Protein AF-A0A496RGF6-F1 (afdb_monomer_lite)

pLDDT: mean 80.57, std 15.03, range [45.94, 96.25]

Sequence (181 aa):
MTDIERIRLKINDHLKPEIDKDEGDGETRIFKLTHHHIQDYTVKVNNVEQIENTDYVIDTTNGVITFTTAPADGYSVITQYKYAGFTDTEIQNILDEQGSITNAVIECIKILMFDASRQFDYRIADEEVTPSQIFKNLKEMLELYKSSQTPTIINRINEHYKPTEDLDDDDLTRIDTGLED

Secondary structure (DSSP, 8-state):
--HHHHHHHHHT---EEEEEEEE--SS--EEE-S-SSEEEEEEEETTEEPPBTTTEEEETTTTEEEESSPPPTT-EEEEEEEE-SS-HHHHHHHHHHHSSHHHHHHHHHHHHHHHHHHTTTT--SSS--PPPHHHHHHHHHHHHHHHTPPP-------TT-PPPP--TT------------

Structure (mmCIF, N/CA/C/O backbone):
data_AF-A0A496RGF6-F1
#
_entry.id   AF-A0A496RGF6-F1
#
loop_
_atom_site.group_PDB
_atom_site.id
_atom_site.type_symbol
_atom_site.label_atom_id
_atom_site.label_alt_id
_atom_site.label_comp_id
_atom_site.label_asym_id
_atom_site.label_entity_id
_atom_site.label_seq_id
_atom_site.pdbx_PDB_ins_code
_atom_site.Cartn_x
_atom_site.Cartn_y
_atom_site.Cartn_z
_atom_site.occupancy
_atom_site.B_iso_or_equiv
_atom_site.auth_seq_id
_atom_site.auth_comp_id
_atom_site.auth_asym_id
_atom_site.auth_atom_id
_atom_site.pdbx_PDB_model_num
ATOM 1 N N . MET A 1 1 ? -21.838 7.371 -1.306 1.00 69.31 1 MET A N 1
ATOM 2 C CA . MET A 1 1 ? -20.730 7.157 -0.366 1.00 69.31 1 MET A CA 1
ATOM 3 C C . MET A 1 1 ? -20.786 5.715 0.095 1.00 69.31 1 MET A C 1
ATOM 5 O O . MET A 1 1 ? -21.789 5.345 0.704 1.00 69.31 1 MET A O 1
ATOM 9 N N . THR A 1 2 ? -19.799 4.911 -0.279 1.00 88.44 2 THR A N 1
ATOM 10 C CA . THR A 1 2 ? -19.697 3.491 0.088 1.00 88.44 2 THR A CA 1
ATOM 11 C C . THR A 1 2 ? -19.192 3.336 1.524 1.00 88.44 2 THR A C 1
ATOM 13 O O . THR A 1 2 ? -18.695 4.291 2.128 1.00 88.44 2 THR A O 1
ATOM 16 N N . ASP A 1 3 ? -19.317 2.140 2.098 1.00 88.19 3 ASP A N 1
ATOM 17 C CA . ASP A 1 3 ? -18.807 1.885 3.448 1.00 88.19 3 ASP A CA 1
ATOM 18 C C . ASP A 1 3 ? -17.270 1.927 3.501 1.00 88.19 3 ASP A C 1
ATOM 20 O O . ASP A 1 3 ? -16.718 2.466 4.460 1.00 88.19 3 ASP A O 1
ATOM 24 N N . ILE A 1 4 ? -16.583 1.516 2.427 1.00 87.00 4 ILE A N 1
ATOM 25 C CA . ILE A 1 4 ? -15.127 1.681 2.262 1.00 87.00 4 ILE A CA 1
ATOM 26 C C . ILE A 1 4 ? -14.739 3.167 2.309 1.00 87.00 4 ILE A C 1
ATOM 28 O O . ILE A 1 4 ? -13.851 3.555 3.069 1.00 87.00 4 ILE A O 1
ATOM 32 N N . GLU A 1 5 ? -15.439 4.031 1.564 1.00 86.25 5 GLU A N 1
ATOM 33 C CA . GLU A 1 5 ? -15.187 5.481 1.573 1.00 86.25 5 GLU A CA 1
ATOM 34 C C . GLU A 1 5 ? -15.414 6.094 2.964 1.00 86.25 5 GLU A C 1
ATOM 36 O O . GLU A 1 5 ? -14.683 6.998 3.379 1.00 86.25 5 GLU A O 1
ATOM 41 N N . ARG A 1 6 ? -16.408 5.600 3.716 1.00 86.69 6 ARG A N 1
ATOM 42 C CA . ARG A 1 6 ? -16.659 6.035 5.102 1.00 86.69 6 ARG A CA 1
ATOM 43 C C . ARG A 1 6 ? -15.528 5.629 6.038 1.00 86.69 6 ARG A C 1
ATOM 45 O O . ARG A 1 6 ? -15.153 6.436 6.888 1.00 86.69 6 ARG A O 1
ATOM 52 N N . ILE A 1 7 ? -15.001 4.412 5.896 1.00 86.81 7 ILE A N 1
ATOM 53 C CA . ILE A 1 7 ? -13.865 3.932 6.692 1.00 86.81 7 ILE A CA 1
ATOM 54 C C . ILE A 1 7 ? -12.635 4.783 6.381 1.00 86.81 7 ILE A C 1
ATOM 56 O O . ILE A 1 7 ? -12.091 5.381 7.309 1.00 86.81 7 ILE A O 1
ATOM 60 N N . ARG A 1 8 ? -12.275 4.942 5.097 1.00 88.56 8 ARG A N 1
ATOM 61 C CA . ARG A 1 8 ? -11.143 5.780 4.653 1.00 88.56 8 ARG A CA 1
ATOM 62 C C . ARG A 1 8 ? -11.221 7.198 5.212 1.00 88.56 8 ARG A C 1
ATOM 64 O O . ARG A 1 8 ? -10.237 7.693 5.756 1.00 88.56 8 ARG A O 1
ATOM 71 N N . LEU A 1 9 ? -12.399 7.827 5.156 1.00 87.25 9 LEU A N 1
ATOM 72 C CA . LEU A 1 9 ? -12.603 9.168 5.711 1.00 87.25 9 LEU A CA 1
ATOM 73 C C . LEU A 1 9 ? -12.389 9.207 7.233 1.00 87.25 9 LEU A C 1
ATOM 75 O O . LEU A 1 9 ? -11.809 10.155 7.753 1.00 87.25 9 LEU A O 1
ATOM 79 N N . LYS A 1 10 ? -12.843 8.179 7.958 1.00 86.19 10 LYS A N 1
ATOM 80 C CA . LYS A 1 10 ? -12.723 8.097 9.422 1.00 86.19 10 LYS A CA 1
ATOM 81 C C . LYS A 1 10 ? -11.294 7.877 9.907 1.00 86.19 10 LYS A C 1
ATOM 83 O O . LYS A 1 10 ? -10.964 8.369 10.985 1.00 86.19 10 LYS A O 1
ATOM 88 N N . ILE A 1 11 ? -10.481 7.152 9.141 1.00 86.81 11 ILE A N 1
ATOM 89 C CA . ILE A 1 11 ? -9.057 6.923 9.437 1.00 86.81 11 ILE A CA 1
ATOM 90 C C . ILE A 1 11 ? -8.132 7.933 8.740 1.00 86.81 11 ILE A C 1
ATOM 92 O O . ILE A 1 11 ? -6.925 7.895 8.957 1.00 86.81 11 ILE A O 1
ATOM 96 N N . ASN A 1 12 ? -8.692 8.853 7.943 1.00 84.25 12 ASN A N 1
ATOM 97 C CA . ASN A 1 12 ? -7.966 9.841 7.138 1.00 84.25 12 ASN A CA 1
ATOM 98 C C . ASN A 1 12 ? -6.946 9.205 6.164 1.00 84.25 12 ASN A C 1
ATOM 100 O O . ASN A 1 12 ? -5.863 9.750 5.932 1.00 84.25 12 ASN A O 1
ATOM 104 N N . ASP A 1 13 ? -7.289 8.041 5.600 1.00 85.31 13 ASP A N 1
ATOM 105 C CA . ASP A 1 13 ? -6.443 7.288 4.665 1.00 85.31 13 ASP A CA 1
ATOM 106 C C . ASP A 1 13 ? -6.754 7.662 3.210 1.00 85.31 13 ASP A C 1
ATOM 108 O O . ASP A 1 13 ? -7.501 6.985 2.493 1.00 85.31 13 ASP A O 1
ATOM 112 N N . HIS A 1 14 ? -6.211 8.806 2.801 1.00 83.50 14 HIS A N 1
ATOM 113 C CA . HIS A 1 14 ? -6.319 9.320 1.442 1.00 83.50 14 HIS A CA 1
ATOM 114 C C . HIS A 1 14 ? -5.137 8.884 0.579 1.00 83.50 14 HIS A C 1
ATOM 116 O O . HIS A 1 14 ? -4.002 8.850 1.050 1.00 83.50 14 HIS A O 1
ATOM 122 N N . LEU A 1 15 ? -5.408 8.654 -0.709 1.00 86.44 15 LEU A N 1
ATOM 123 C CA . LEU A 1 15 ? -4.379 8.421 -1.717 1.00 86.44 15 LEU A CA 1
ATOM 124 C C . LEU A 1 15 ? -3.451 9.635 -1.820 1.00 86.44 15 LEU A C 1
ATOM 126 O O . LEU A 1 15 ? -3.890 10.740 -2.155 1.00 86.44 15 LEU A O 1
ATOM 130 N N . LYS A 1 16 ? -2.165 9.420 -1.551 1.00 88.94 16 LYS A N 1
ATOM 131 C CA . LYS A 1 16 ? -1.121 10.444 -1.634 1.00 88.94 16 LYS A CA 1
ATOM 132 C C . LYS A 1 16 ? -0.267 10.203 -2.872 1.00 88.94 16 LYS A C 1
ATOM 134 O O . LYS A 1 16 ? 0.168 9.070 -3.062 1.00 88.94 16 LYS A O 1
ATOM 139 N N . PRO A 1 17 ? -0.040 11.220 -3.718 1.00 92.38 17 PRO A N 1
ATOM 140 C CA . PRO A 1 17 ? 0.866 11.091 -4.848 1.00 92.38 17 PRO A CA 1
ATOM 141 C C . PRO A 1 17 ? 2.324 11.085 -4.370 1.00 92.38 17 PRO A C 1
ATOM 143 O O . PRO A 1 17 ? 2.688 11.895 -3.521 1.00 92.38 17 PRO A O 1
ATOM 146 N N . GLU A 1 18 ? 3.143 10.224 -4.964 1.00 93.38 18 GLU A N 1
ATOM 147 C CA . GLU A 1 18 ? 4.579 10.098 -4.716 1.00 93.38 18 GLU A CA 1
ATOM 148 C C . GLU A 1 18 ? 5.339 9.899 -6.032 1.00 93.38 18 GLU A C 1
ATOM 150 O O . GLU A 1 18 ? 4.772 9.476 -7.049 1.00 93.38 18 GLU A O 1
ATOM 155 N N . ILE A 1 19 ? 6.630 10.238 -6.019 1.00 94.44 19 ILE A N 1
ATOM 156 C CA . ILE A 1 19 ? 7.527 10.021 -7.154 1.00 94.44 19 ILE A CA 1
ATOM 157 C C . ILE A 1 19 ? 8.828 9.404 -6.653 1.00 94.44 19 ILE A C 1
ATOM 159 O O . ILE A 1 19 ? 9.624 10.086 -6.011 1.00 94.44 19 ILE A O 1
ATOM 163 N N . ASP A 1 20 ? 9.086 8.165 -7.060 1.00 93.88 20 ASP A N 1
ATOM 164 C CA . ASP A 1 20 ? 10.377 7.516 -6.857 1.00 93.88 20 ASP A CA 1
ATOM 165 C C . ASP A 1 20 ? 11.259 7.681 -8.096 1.00 93.88 20 ASP A C 1
ATOM 167 O O . ASP A 1 20 ? 10.791 7.655 -9.244 1.00 93.88 20 ASP A O 1
ATOM 171 N N . LYS A 1 21 ? 12.552 7.893 -7.849 1.00 94.38 21 LYS A N 1
ATOM 172 C CA . LYS A 1 21 ? 13.573 8.051 -8.882 1.00 94.38 21 LYS A CA 1
ATOM 173 C C . LYS A 1 21 ? 14.739 7.132 -8.568 1.00 94.38 21 LYS A C 1
ATOM 175 O O . LYS A 1 21 ? 15.393 7.317 -7.547 1.00 94.38 21 LYS A O 1
ATOM 180 N N . ASP A 1 22 ? 15.013 6.238 -9.499 1.00 93.88 22 ASP A N 1
ATOM 181 C CA . ASP A 1 22 ? 16.157 5.340 -9.492 1.00 93.88 22 ASP A CA 1
ATOM 182 C C . ASP A 1 22 ? 16.962 5.498 -10.786 1.00 93.88 22 ASP A C 1
ATOM 184 O O . ASP A 1 22 ? 16.566 6.199 -11.724 1.00 93.88 22 ASP A O 1
ATOM 188 N N . GLU A 1 23 ? 18.116 4.845 -10.838 1.00 94.25 23 GLU A N 1
ATOM 189 C CA . GLU A 1 23 ? 19.005 4.822 -11.995 1.00 94.25 23 GLU A CA 1
ATOM 190 C C . GLU A 1 23 ? 19.294 3.371 -12.386 1.00 94.25 23 GLU A C 1
ATOM 192 O O . GLU A 1 23 ? 19.507 2.513 -11.529 1.00 94.25 23 GLU A O 1
ATOM 197 N N . GLY A 1 24 ? 19.241 3.091 -13.687 1.00 92.38 24 GLY A N 1
ATOM 198 C CA . GLY A 1 24 ? 19.632 1.808 -14.252 1.00 92.38 24 GLY A CA 1
ATOM 199 C C . GLY A 1 24 ? 21.146 1.641 -14.275 1.00 92.38 24 GLY A C 1
ATOM 200 O O . GLY A 1 24 ? 21.870 2.598 -14.528 1.00 92.38 24 GLY A O 1
ATOM 201 N N . ASP A 1 25 ? 21.601 0.410 -14.067 1.00 91.69 25 ASP A N 1
ATOM 202 C CA . ASP A 1 25 ? 23.008 -0.014 -14.107 1.00 91.69 25 ASP A CA 1
ATOM 203 C C . ASP A 1 25 ? 23.290 -1.009 -15.257 1.00 91.69 25 ASP A C 1
ATOM 205 O O . ASP A 1 25 ? 24.399 -1.518 -15.400 1.00 91.69 25 ASP A O 1
ATOM 209 N N . GLY A 1 26 ? 22.285 -1.316 -16.087 1.00 91.81 26 GLY A N 1
ATOM 210 C CA . GLY A 1 26 ? 22.376 -2.300 -17.169 1.00 91.81 26 GLY A CA 1
ATOM 211 C C . GLY A 1 26 ? 22.203 -3.764 -16.748 1.00 91.81 26 GLY A C 1
ATOM 212 O O . GLY A 1 26 ? 22.125 -4.623 -17.630 1.00 91.81 26 GLY A O 1
ATOM 213 N N . GLU A 1 27 ? 22.093 -4.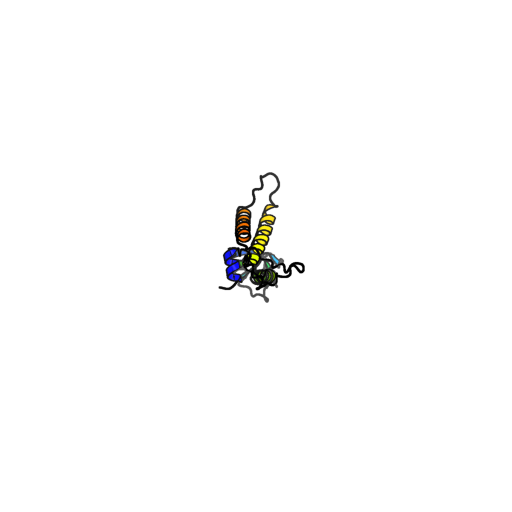070 -15.450 1.00 92.88 27 GLU A N 1
ATOM 214 C CA . GLU A 1 27 ? 22.016 -5.449 -14.932 1.00 92.88 27 GLU A CA 1
ATOM 215 C C . GLU A 1 27 ? 20.822 -5.672 -13.988 1.00 92.88 27 GLU A C 1
ATOM 217 O O . GLU A 1 27 ? 20.138 -6.701 -14.061 1.00 92.88 27 GLU A O 1
ATOM 222 N N . THR A 1 28 ? 20.532 -4.702 -13.126 1.00 92.81 28 THR A N 1
ATOM 223 C CA . THR A 1 28 ? 19.461 -4.734 -12.137 1.00 92.81 28 THR A CA 1
ATOM 224 C C . THR A 1 28 ? 18.102 -4.587 -12.804 1.00 92.81 28 THR A C 1
ATOM 226 O O . THR A 1 28 ? 17.815 -3.662 -13.562 1.00 92.81 28 THR A O 1
ATOM 229 N N . ARG A 1 29 ? 17.223 -5.541 -12.499 1.00 94.12 29 ARG A N 1
ATOM 230 C CA . ARG A 1 29 ? 15.858 -5.600 -13.041 1.00 94.12 29 ARG A CA 1
ATOM 231 C C . ARG A 1 29 ? 14.788 -5.324 -12.000 1.00 94.12 29 ARG A C 1
ATOM 233 O O . ARG A 1 29 ? 13.638 -5.125 -12.373 1.00 94.12 29 ARG A O 1
ATOM 240 N N . ILE A 1 30 ? 15.148 -5.364 -10.722 1.00 94.75 30 ILE A N 1
ATOM 241 C CA . ILE A 1 30 ? 14.213 -5.273 -9.606 1.00 94.75 30 ILE A CA 1
ATOM 242 C C . ILE A 1 30 ? 14.437 -3.936 -8.918 1.00 94.75 30 ILE A C 1
ATOM 244 O O . ILE A 1 30 ? 15.516 -3.690 -8.387 1.00 94.75 30 ILE A O 1
ATOM 248 N N . PHE A 1 31 ? 13.401 -3.108 -8.907 1.00 93.31 31 PHE A N 1
ATOM 249 C CA . PHE A 1 31 ? 13.399 -1.801 -8.266 1.00 93.31 31 PHE A CA 1
ATOM 250 C C . PHE A 1 31 ? 12.322 -1.795 -7.190 1.00 93.31 31 PHE A C 1
ATOM 252 O O . PHE A 1 31 ? 11.180 -2.197 -7.434 1.00 93.31 31 PHE A O 1
ATOM 259 N N . LYS A 1 32 ? 12.698 -1.387 -5.978 1.00 94.25 32 LYS A N 1
ATOM 260 C CA . LYS A 1 32 ? 11.789 -1.332 -4.836 1.00 94.25 32 LYS A CA 1
ATOM 261 C C . LYS A 1 32 ? 11.360 0.110 -4.610 1.00 94.25 32 LYS A C 1
ATOM 263 O O . LYS A 1 32 ? 12.202 0.976 -4.414 1.00 94.25 32 LYS A O 1
ATOM 268 N N . LEU A 1 33 ? 10.055 0.321 -4.581 1.00 92.69 33 LEU A N 1
ATOM 269 C CA . LEU A 1 33 ? 9.440 1.609 -4.309 1.00 92.69 33 LEU A CA 1
ATOM 270 C C . LEU A 1 33 ? 9.435 1.898 -2.806 1.00 92.69 33 LEU A C 1
ATOM 272 O O . LEU A 1 33 ? 9.490 0.992 -1.964 1.00 92.69 33 LEU A O 1
ATOM 276 N N . THR A 1 34 ? 9.373 3.182 -2.475 1.00 90.12 34 THR A N 1
ATOM 277 C CA . THR A 1 34 ? 9.389 3.673 -1.094 1.00 90.12 34 THR A CA 1
ATOM 278 C C . THR A 1 34 ? 8.155 3.212 -0.317 1.00 90.12 34 THR A C 1
ATOM 280 O O . THR A 1 34 ? 8.244 2.926 0.881 1.00 90.12 34 THR A O 1
ATOM 283 N N . HIS A 1 35 ? 7.005 3.111 -0.989 1.00 88.31 35 HIS A N 1
ATOM 284 C CA . HIS A 1 35 ? 5.736 2.749 -0.369 1.00 88.31 35 HIS A CA 1
ATOM 285 C C . HIS A 1 35 ? 5.116 1.475 -0.945 1.00 88.31 35 HIS A C 1
ATOM 287 O O . HIS A 1 35 ? 5.434 1.010 -2.036 1.00 88.31 35 HIS A O 1
ATOM 293 N N . HIS A 1 36 ? 4.203 0.925 -0.153 1.00 87.69 36 HIS A N 1
ATOM 294 C CA . HIS A 1 36 ? 3.392 -0.248 -0.450 1.00 87.69 36 HIS A CA 1
ATOM 295 C C . HIS A 1 36 ? 1.962 0.194 -0.812 1.00 87.69 36 HIS A C 1
ATOM 297 O O . HIS A 1 36 ? 1.627 1.369 -0.654 1.00 87.69 36 HIS A O 1
ATOM 303 N N . HIS A 1 37 ? 1.124 -0.732 -1.285 1.00 87.81 37 HIS A N 1
ATOM 304 C CA . HIS A 1 37 ? -0.291 -0.474 -1.621 1.00 87.81 37 HIS A CA 1
ATOM 305 C C . HIS A 1 37 ? -0.486 0.656 -2.642 1.00 87.81 37 HIS A C 1
ATOM 307 O O . HIS A 1 37 ? -1.111 1.691 -2.391 1.00 87.81 37 HIS A O 1
ATOM 313 N N . ILE A 1 38 ? 0.078 0.428 -3.821 1.00 90.69 38 ILE A N 1
ATOM 314 C CA . ILE A 1 38 ? 0.184 1.409 -4.891 1.00 90.69 38 ILE A CA 1
ATOM 315 C C . ILE A 1 38 ? -1.031 1.364 -5.825 1.00 90.69 38 ILE A C 1
ATOM 317 O O . ILE A 1 38 ? -1.538 0.296 -6.161 1.00 90.69 38 ILE A O 1
ATOM 321 N N . GLN A 1 39 ? -1.473 2.538 -6.275 1.00 88.38 39 GLN A N 1
ATOM 322 C CA . GLN A 1 39 ? -2.546 2.757 -7.245 1.00 88.38 39 GLN A CA 1
ATOM 323 C C . GLN A 1 39 ? -2.167 3.890 -8.215 1.00 88.38 39 GLN A C 1
ATOM 325 O O . GLN A 1 39 ? -1.275 4.685 -7.921 1.00 88.38 39 GLN A O 1
ATOM 330 N N . ASP A 1 40 ? -2.853 3.985 -9.359 1.00 89.69 40 ASP A N 1
ATOM 331 C CA . ASP A 1 40 ? -2.659 5.040 -10.371 1.00 89.69 40 ASP A CA 1
ATOM 332 C C . ASP A 1 40 ? -1.175 5.304 -10.714 1.00 89.69 40 ASP A C 1
ATOM 334 O O . ASP A 1 40 ? -0.691 6.432 -10.583 1.00 89.69 40 ASP A O 1
ATOM 338 N N . TYR A 1 41 ? -0.430 4.263 -11.098 1.00 93.19 41 TYR A N 1
ATOM 339 C CA . TYR A 1 41 ? 1.007 4.373 -11.360 1.00 93.19 41 TYR A CA 1
ATOM 340 C C . TYR A 1 41 ? 1.356 4.598 -12.835 1.00 93.19 41 TYR A C 1
ATOM 342 O O . TYR A 1 41 ? 0.607 4.282 -13.758 1.00 93.19 41 TYR A O 1
ATOM 350 N N . THR A 1 42 ? 2.547 5.141 -13.059 1.00 94.69 42 THR A N 1
ATOM 351 C CA . THR A 1 42 ? 3.179 5.292 -14.370 1.00 94.69 42 THR A CA 1
ATOM 352 C C . THR A 1 42 ? 4.685 5.117 -14.212 1.00 94.69 42 THR A C 1
ATOM 354 O O . THR A 1 42 ? 5.309 5.797 -13.395 1.00 94.69 42 THR A O 1
ATOM 357 N N . VAL A 1 43 ? 5.275 4.229 -15.015 1.00 94.56 43 VAL A N 1
ATOM 358 C CA . VAL A 1 43 ? 6.717 3.945 -15.021 1.00 94.56 43 VAL A CA 1
ATOM 359 C C . VAL A 1 43 ? 7.338 4.508 -16.294 1.00 94.56 43 VAL A C 1
ATOM 361 O O . VAL A 1 43 ? 6.861 4.249 -17.401 1.00 94.56 43 VAL A O 1
ATOM 364 N N . LYS A 1 44 ? 8.419 5.276 -16.150 1.00 95.38 44 LYS A N 1
ATOM 365 C CA . LYS A 1 44 ? 9.188 5.840 -17.264 1.00 95.38 44 LYS A CA 1
ATOM 366 C C . LYS A 1 44 ? 10.656 5.473 -17.124 1.00 95.38 44 LYS A C 1
ATOM 368 O O . LYS A 1 44 ? 11.228 5.640 -16.054 1.00 95.38 44 LYS A O 1
ATOM 373 N N . VAL A 1 45 ? 11.274 5.046 -18.218 1.00 94.56 45 VAL A N 1
ATOM 374 C CA . VAL A 1 45 ? 12.719 4.803 -18.305 1.00 94.56 45 VAL A CA 1
ATOM 375 C C . VAL A 1 45 ? 13.300 5.776 -19.321 1.00 94.56 45 VAL A C 1
ATOM 377 O O . VAL A 1 45 ? 12.849 5.830 -20.462 1.00 94.56 45 VAL A O 1
ATOM 380 N N . ASN A 1 46 ? 14.260 6.596 -18.895 1.00 93.56 46 ASN A N 1
ATOM 381 C CA . ASN A 1 46 ? 14.850 7.681 -19.679 1.00 93.56 46 ASN A CA 1
ATOM 382 C C . ASN A 1 46 ? 13.788 8.573 -20.358 1.00 93.56 46 ASN A C 1
ATOM 384 O O . ASN A 1 46 ? 13.857 8.879 -21.547 1.00 93.56 46 ASN A O 1
ATOM 388 N N . ASN A 1 47 ? 12.764 8.952 -19.584 1.00 92.12 47 ASN A N 1
ATOM 389 C CA . ASN A 1 47 ? 11.614 9.753 -20.020 1.00 92.12 47 ASN A CA 1
ATOM 390 C C . ASN A 1 47 ? 10.686 9.083 -21.063 1.00 92.12 47 ASN A C 1
ATOM 392 O O . ASN A 1 47 ? 9.788 9.742 -21.590 1.00 92.12 47 ASN A O 1
ATOM 396 N N . VAL A 1 48 ? 10.856 7.784 -21.328 1.00 94.12 48 VAL A N 1
ATOM 397 C CA . VAL A 1 48 ? 9.968 6.977 -22.178 1.00 94.12 48 VAL A CA 1
ATOM 398 C C . VAL A 1 48 ? 9.057 6.127 -21.300 1.00 94.12 48 VAL A C 1
ATOM 400 O O . VAL A 1 48 ? 9.530 5.332 -20.487 1.00 94.12 48 VAL A O 1
ATOM 403 N N . GLU A 1 49 ? 7.748 6.295 -21.464 1.00 94.94 49 GLU A N 1
ATOM 404 C CA . GLU A 1 49 ? 6.737 5.501 -20.763 1.00 94.94 49 GLU A CA 1
ATOM 405 C C . GLU A 1 49 ? 6.828 4.028 -21.154 1.00 94.94 49 GLU A C 1
ATOM 407 O O . GLU A 1 49 ? 6.943 3.696 -22.333 1.00 94.94 49 GLU A O 1
ATOM 412 N N . GLN A 1 50 ? 6.833 3.170 -20.140 1.00 95.06 50 GLN A N 1
ATOM 413 C CA . GLN A 1 50 ? 6.943 1.726 -20.292 1.00 95.06 50 GLN A CA 1
ATOM 414 C C . GLN A 1 50 ? 5.559 1.086 -20.196 1.00 95.06 50 GLN A C 1
ATOM 416 O O . GLN A 1 50 ? 4.689 1.5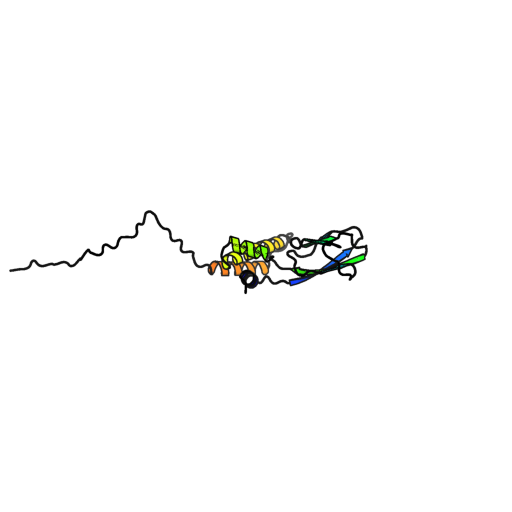69 -19.465 1.00 95.06 50 GLN A O 1
ATOM 421 N N . ILE A 1 51 ? 5.367 -0.026 -20.897 1.00 93.69 51 ILE A N 1
ATOM 422 C CA . ILE A 1 51 ? 4.099 -0.752 -20.941 1.00 93.69 51 ILE A CA 1
ATOM 423 C C . ILE A 1 51 ? 4.147 -1.916 -19.952 1.00 93.69 51 ILE A C 1
ATOM 425 O O . ILE A 1 51 ? 4.997 -2.806 -20.034 1.00 93.69 51 ILE A O 1
ATOM 429 N N . GLU A 1 52 ? 3.191 -1.942 -19.029 1.00 93.00 52 GLU A N 1
ATOM 430 C CA . GLU A 1 52 ? 3.044 -3.042 -18.081 1.00 93.00 52 GLU A CA 1
ATOM 431 C C . GLU A 1 52 ? 2.760 -4.374 -18.799 1.00 93.00 52 GLU A C 1
ATOM 4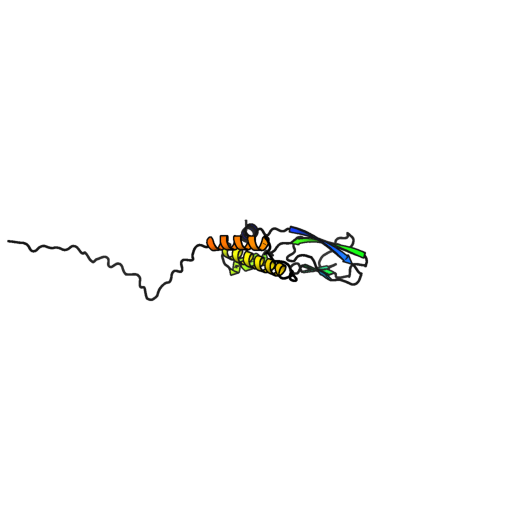33 O O . GLU A 1 52 ? 2.085 -4.426 -19.828 1.00 93.00 52 GLU A O 1
ATOM 438 N N . ASN A 1 53 ? 3.282 -5.469 -18.251 1.00 92.88 53 ASN A N 1
ATOM 439 C CA . ASN A 1 53 ? 3.258 -6.833 -18.785 1.00 92.88 53 ASN A CA 1
ATOM 440 C C . ASN A 1 53 ? 4.019 -7.028 -20.106 1.00 92.88 53 ASN A C 1
ATOM 442 O O . ASN A 1 53 ? 4.111 -8.153 -20.597 1.00 92.88 53 ASN A O 1
ATOM 446 N N . THR A 1 54 ? 4.601 -5.962 -20.660 1.00 92.75 54 THR A N 1
ATOM 447 C CA . THR A 1 54 ? 5.504 -6.018 -21.815 1.00 92.75 54 THR A CA 1
ATOM 448 C C . THR A 1 54 ? 6.927 -5.689 -21.369 1.00 92.75 54 THR A C 1
ATOM 450 O O . THR A 1 54 ? 7.820 -6.538 -21.426 1.00 92.75 54 THR A O 1
ATOM 453 N N . ASP A 1 55 ? 7.114 -4.488 -20.826 1.00 92.94 55 ASP A N 1
ATOM 454 C CA . ASP A 1 55 ? 8.418 -3.952 -20.436 1.00 92.94 55 ASP A CA 1
ATOM 455 C C . ASP A 1 55 ? 8.733 -4.203 -18.956 1.00 92.94 55 ASP A C 1
ATOM 457 O O . ASP A 1 55 ? 9.900 -4.330 -18.579 1.00 92.94 55 ASP A O 1
ATOM 461 N N . TYR A 1 56 ? 7.703 -4.310 -18.113 1.00 95.31 56 TYR A N 1
ATOM 462 C CA . TYR A 1 56 ? 7.831 -4.604 -16.686 1.00 95.31 56 TYR A CA 1
ATOM 463 C C . TYR A 1 56 ? 6.573 -5.253 -16.108 1.00 95.31 56 TYR A C 1
ATOM 465 O O . TYR A 1 56 ? 5.495 -5.185 -16.691 1.00 95.31 56 TYR A O 1
ATOM 473 N N . VAL A 1 57 ? 6.711 -5.841 -14.925 1.00 95.62 57 VAL A N 1
ATOM 474 C CA . VAL A 1 57 ? 5.616 -6.292 -14.058 1.00 95.62 57 VAL A CA 1
ATOM 475 C C . VAL A 1 57 ? 5.756 -5.572 -12.722 1.00 95.62 57 VAL A C 1
ATOM 477 O O . VAL A 1 57 ? 6.876 -5.383 -12.248 1.00 95.62 57 VAL A O 1
ATOM 480 N N . ILE A 1 58 ? 4.646 -5.165 -12.111 1.00 93.81 58 ILE A N 1
ATOM 481 C CA . ILE A 1 58 ? 4.645 -4.495 -10.810 1.00 93.81 58 ILE A CA 1
ATOM 482 C C . ILE A 1 58 ? 3.824 -5.284 -9.791 1.00 93.81 58 ILE A C 1
ATOM 484 O O . ILE A 1 58 ? 2.701 -5.704 -10.052 1.00 93.81 58 ILE A O 1
ATOM 488 N N . ASP A 1 59 ? 4.398 -5.476 -8.610 1.00 93.00 59 ASP A N 1
ATOM 489 C CA . ASP A 1 59 ? 3.682 -5.907 -7.419 1.00 93.00 59 ASP A CA 1
ATOM 490 C C . ASP A 1 59 ? 3.208 -4.655 -6.677 1.00 93.00 59 ASP A C 1
ATOM 492 O O . ASP A 1 59 ? 3.977 -4.003 -5.965 1.00 93.00 59 ASP A O 1
ATOM 496 N N . THR A 1 60 ? 1.939 -4.294 -6.871 1.00 89.69 60 THR A N 1
ATOM 497 C CA . THR A 1 60 ? 1.322 -3.114 -6.249 1.00 89.69 60 THR A CA 1
ATOM 498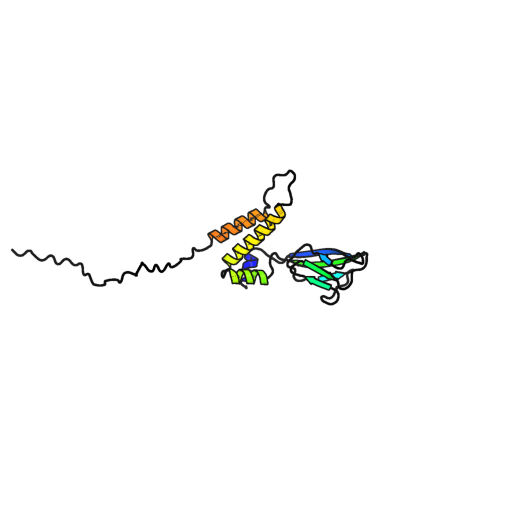 C C . THR A 1 60 ? 1.175 -3.249 -4.738 1.00 89.69 60 THR A C 1
ATOM 500 O O . THR A 1 60 ? 1.075 -2.239 -4.043 1.00 89.69 60 THR A O 1
ATOM 503 N N . THR A 1 61 ? 1.166 -4.475 -4.212 1.00 87.00 61 THR A N 1
ATOM 504 C CA . THR A 1 61 ? 1.048 -4.723 -2.774 1.00 87.00 61 THR A CA 1
ATOM 505 C C . THR A 1 61 ? 2.381 -4.445 -2.103 1.00 87.00 61 THR A C 1
ATOM 507 O O . THR A 1 61 ? 2.456 -3.620 -1.196 1.00 87.00 61 THR A O 1
ATOM 510 N N . ASN A 1 62 ? 3.454 -5.060 -2.605 1.00 87.00 62 ASN A N 1
ATOM 511 C CA . ASN A 1 62 ? 4.789 -4.928 -2.023 1.00 87.00 62 ASN A CA 1
ATOM 512 C C . ASN A 1 62 ? 5.590 -3.736 -2.568 1.00 87.00 62 ASN A C 1
ATOM 514 O O . ASN A 1 62 ? 6.661 -3.446 -2.036 1.00 87.00 62 ASN A O 1
ATOM 518 N N . GLY A 1 63 ? 5.090 -3.028 -3.582 1.00 90.81 63 GLY A N 1
ATOM 519 C CA . GLY A 1 63 ? 5.775 -1.885 -4.187 1.00 90.81 63 GLY A CA 1
ATOM 520 C C . GLY A 1 63 ? 7.060 -2.293 -4.905 1.00 90.81 63 GLY A C 1
ATOM 521 O O . GLY A 1 63 ? 8.104 -1.682 -4.701 1.00 90.81 63 GLY A O 1
ATOM 522 N N . VAL A 1 64 ? 7.021 -3.364 -5.700 1.00 94.50 64 VAL A N 1
ATOM 523 C CA . VAL A 1 64 ? 8.211 -3.883 -6.396 1.00 94.50 64 VAL A CA 1
ATOM 524 C C . VAL A 1 64 ? 7.971 -3.913 -7.897 1.00 94.50 64 VAL A C 1
ATOM 526 O O . VAL A 1 64 ? 7.036 -4.555 -8.365 1.00 94.50 64 VAL A O 1
ATOM 529 N N . ILE A 1 65 ? 8.845 -3.260 -8.658 1.00 94.81 65 ILE A N 1
ATOM 530 C CA . ILE A 1 65 ? 8.849 -3.289 -10.121 1.00 94.81 65 ILE A CA 1
ATOM 531 C C . ILE A 1 65 ? 9.912 -4.280 -10.583 1.00 94.81 65 ILE A C 1
ATOM 533 O O . ILE A 1 65 ? 11.064 -4.217 -10.159 1.00 94.81 65 ILE A O 1
ATOM 537 N N . THR A 1 66 ? 9.532 -5.181 -11.481 1.00 96.25 66 THR A N 1
ATOM 538 C CA . THR A 1 66 ? 10.431 -6.129 -12.140 1.00 96.25 66 THR A CA 1
ATOM 539 C C . THR A 1 66 ? 10.410 -5.888 -13.643 1.00 96.25 66 THR A C 1
ATOM 541 O O . THR A 1 66 ? 9.439 -6.227 -14.316 1.00 96.25 66 THR A O 1
ATOM 544 N N . PHE A 1 67 ? 11.484 -5.329 -14.192 1.00 95.62 67 PHE A N 1
ATOM 545 C CA . PHE A 1 67 ? 11.612 -5.106 -15.629 1.00 95.62 67 PHE A CA 1
ATOM 546 C C . PHE A 1 67 ? 11.898 -6.405 -16.393 1.00 95.62 67 PHE A C 1
ATOM 548 O O . PHE A 1 67 ? 12.648 -7.279 -15.938 1.00 95.62 67 PHE A O 1
ATOM 555 N N . THR A 1 68 ? 11.347 -6.526 -17.599 1.00 94.25 68 THR A N 1
ATOM 556 C CA . THR A 1 68 ? 11.635 -7.619 -18.542 1.00 94.25 68 THR A CA 1
ATOM 557 C C . THR A 1 68 ? 13.073 -7.537 -19.065 1.00 94.25 68 THR A C 1
ATOM 559 O O . THR A 1 68 ? 13.737 -8.562 -19.224 1.00 94.25 68 THR A O 1
ATOM 562 N N . THR A 1 69 ? 13.582 -6.319 -19.248 1.00 93.44 69 THR A N 1
ATOM 563 C CA . THR A 1 69 ? 14.968 -6.030 -19.639 1.00 93.44 69 THR A CA 1
ATOM 564 C C . THR A 1 69 ? 15.539 -5.007 -18.668 1.00 93.44 69 THR A C 1
ATOM 566 O O . THR A 1 69 ? 14.860 -4.035 -18.354 1.00 93.44 69 THR A O 1
ATOM 569 N N . ALA A 1 70 ? 16.763 -5.219 -18.179 1.00 93.75 70 ALA A N 1
ATOM 570 C CA . ALA A 1 70 ? 17.404 -4.265 -17.277 1.00 93.75 70 ALA A CA 1
ATOM 571 C C . ALA A 1 70 ? 17.513 -2.885 -17.956 1.00 93.75 70 ALA A C 1
ATOM 573 O O . ALA A 1 70 ? 17.960 -2.821 -19.109 1.00 93.75 70 ALA A O 1
ATOM 574 N N . PRO A 1 71 ? 17.099 -1.791 -17.291 1.00 93.75 71 PRO A N 1
ATOM 575 C CA . PRO A 1 71 ? 17.348 -0.444 -17.787 1.00 93.75 71 PRO A CA 1
ATOM 576 C C . PRO A 1 71 ? 18.848 -0.235 -18.007 1.00 93.75 71 PRO A C 1
ATOM 578 O O . PRO A 1 71 ? 19.654 -0.649 -17.178 1.00 93.75 71 PRO A O 1
ATOM 581 N N . ALA A 1 72 ? 19.223 0.378 -19.132 1.00 93.69 72 ALA A N 1
ATOM 582 C CA . ALA A 1 72 ? 20.626 0.601 -19.468 1.00 93.69 72 ALA A CA 1
ATOM 583 C C . ALA A 1 72 ? 21.332 1.476 -18.421 1.00 93.69 72 ALA A C 1
ATOM 585 O O . ALA A 1 72 ? 20.694 2.295 -17.758 1.00 93.69 72 ALA A O 1
ATOM 586 N N . ASP A 1 73 ? 22.651 1.320 -18.319 1.00 94.94 73 ASP A N 1
ATOM 587 C CA . ASP A 1 73 ? 23.480 2.120 -17.420 1.00 94.94 73 ASP A CA 1
ATOM 588 C C . ASP A 1 73 ? 23.264 3.627 -17.655 1.00 94.94 73 ASP A C 1
ATOM 590 O O . ASP A 1 73 ? 23.280 4.111 -18.795 1.00 94.94 73 ASP A O 1
ATOM 594 N N . GLY A 1 74 ? 22.991 4.355 -16.574 1.00 90.88 74 GLY A N 1
ATOM 595 C CA . GLY A 1 74 ? 22.708 5.790 -16.588 1.00 90.88 74 GLY A CA 1
ATOM 596 C C . GLY A 1 74 ? 21.287 6.182 -17.015 1.00 90.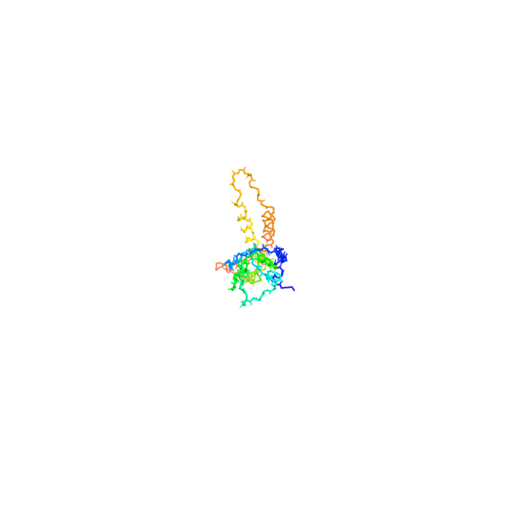88 74 GLY A C 1
ATOM 597 O O . GLY A 1 74 ? 20.989 7.374 -17.155 1.00 90.88 74 GLY A O 1
ATOM 598 N N . TYR A 1 75 ? 20.385 5.225 -17.270 1.00 94.56 75 TYR A N 1
ATOM 599 C CA . TYR A 1 75 ? 18.994 5.546 -17.611 1.00 94.56 75 TYR A CA 1
ATOM 600 C C . TYR A 1 75 ? 18.187 5.822 -16.343 1.00 94.56 75 TYR A C 1
ATOM 602 O O . TYR A 1 75 ? 18.070 4.971 -15.467 1.00 94.56 75 TYR A O 1
ATOM 610 N N . SER A 1 76 ? 17.561 6.999 -16.270 1.00 94.44 76 SER A N 1
ATOM 611 C CA . SER A 1 76 ? 16.676 7.341 -15.150 1.00 94.44 76 SER A CA 1
ATOM 612 C C . SER A 1 76 ? 15.396 6.506 -15.172 1.00 94.44 76 SER A C 1
ATOM 614 O O . SER A 1 76 ? 14.668 6.496 -16.165 1.00 94.44 76 SER A O 1
ATOM 616 N N . VAL A 1 77 ? 15.098 5.839 -14.064 1.00 94.69 77 VAL A N 1
ATOM 617 C CA . VAL A 1 77 ? 13.843 5.129 -13.824 1.00 94.69 77 VAL A CA 1
ATOM 618 C C . VAL A 1 77 ? 12.983 6.020 -12.936 1.00 94.69 77 VAL A C 1
ATOM 620 O O . VAL A 1 77 ? 13.333 6.303 -11.796 1.00 94.69 77 VAL A O 1
ATOM 623 N N . ILE A 1 78 ? 11.872 6.521 -13.467 1.00 95.38 78 ILE A N 1
ATOM 624 C CA . ILE A 1 78 ? 10.949 7.402 -12.748 1.00 95.38 78 ILE A CA 1
ATOM 625 C C . ILE A 1 78 ? 9.617 6.682 -12.612 1.00 95.38 78 ILE A C 1
ATOM 627 O O . ILE A 1 78 ? 8.960 6.396 -13.615 1.00 95.38 78 ILE A O 1
ATOM 631 N N . THR A 1 79 ? 9.196 6.466 -11.372 1.00 94.81 79 THR A N 1
ATOM 632 C CA . THR A 1 79 ? 7.896 5.878 -11.059 1.00 94.81 79 THR A CA 1
ATOM 633 C C . THR A 1 79 ? 7.045 6.919 -10.358 1.00 94.81 79 THR A C 1
ATOM 635 O O . THR A 1 79 ? 7.382 7.388 -9.275 1.00 94.81 79 THR A O 1
ATOM 638 N N . GLN A 1 80 ? 5.935 7.291 -10.983 1.00 94.88 80 GLN A N 1
ATOM 639 C CA . GLN A 1 80 ? 4.929 8.174 -10.397 1.00 94.88 80 GLN A CA 1
ATOM 640 C C . GLN A 1 80 ? 3.758 7.318 -9.960 1.00 94.88 80 GLN A C 1
ATOM 642 O O . GLN A 1 80 ? 3.302 6.495 -10.749 1.00 94.88 80 GLN A O 1
ATOM 647 N N . TYR A 1 81 ? 3.281 7.480 -8.733 1.00 94.12 81 TYR A N 1
ATOM 648 C CA . TYR A 1 81 ? 2.202 6.642 -8.230 1.00 94.12 81 TYR A CA 1
ATOM 649 C C . TYR A 1 81 ? 1.439 7.293 -7.084 1.00 94.12 81 TYR A C 1
ATOM 651 O O . TYR A 1 81 ? 1.858 8.311 -6.538 1.00 94.12 81 TYR A O 1
ATOM 659 N N . LYS A 1 82 ? 0.295 6.716 -6.719 1.00 91.75 82 LYS A N 1
ATOM 660 C CA . LYS A 1 82 ? -0.421 7.055 -5.490 1.00 91.75 82 LYS A CA 1
ATOM 661 C C . LYS A 1 82 ? -0.367 5.888 -4.521 1.00 91.75 82 LYS A C 1
ATOM 663 O O . LYS A 1 82 ? -0.414 4.740 -4.944 1.00 91.75 82 LYS A O 1
ATOM 668 N N . TYR A 1 83 ? -0.304 6.172 -3.230 1.00 90.88 83 TYR A N 1
ATOM 669 C CA . TYR A 1 83 ? -0.320 5.143 -2.193 1.00 90.88 83 TYR A CA 1
ATOM 670 C C . TYR A 1 83 ? -1.296 5.498 -1.074 1.00 90.88 83 TYR A C 1
ATOM 672 O O . TYR A 1 83 ? -1.619 6.670 -0.854 1.00 90.88 83 TYR A O 1
ATOM 680 N N . ALA A 1 84 ? -1.764 4.471 -0.374 1.00 88.44 84 ALA A N 1
ATOM 681 C CA . ALA A 1 84 ? -2.585 4.578 0.826 1.00 88.44 84 ALA A CA 1
ATOM 682 C C . ALA A 1 84 ? -2.108 3.552 1.864 1.00 88.44 84 ALA A C 1
ATOM 684 O O . ALA A 1 84 ? -1.360 2.633 1.541 1.00 88.44 84 ALA A O 1
ATOM 685 N N . GLY A 1 85 ? -2.528 3.707 3.118 1.00 84.38 85 GLY A N 1
ATOM 686 C CA . GLY A 1 85 ? -2.255 2.731 4.171 1.00 84.38 85 GLY A CA 1
ATOM 687 C C . GLY A 1 85 ? -2.905 1.379 3.882 1.00 84.38 85 GLY A C 1
ATOM 688 O O . GLY A 1 85 ? -2.284 0.347 4.119 1.00 84.38 85 GLY A O 1
ATOM 689 N N . PHE A 1 86 ? -4.108 1.383 3.301 1.00 87.38 86 PHE A N 1
ATOM 690 C CA . PHE A 1 86 ? -4.846 0.166 2.958 1.00 87.38 86 PHE A CA 1
ATOM 691 C C . PHE A 1 86 ? -5.323 0.165 1.505 1.00 87.38 86 PHE A C 1
ATOM 693 O O . PHE A 1 86 ? -5.700 1.200 0.941 1.00 87.38 86 PHE A O 1
ATOM 700 N N . THR A 1 87 ? -5.391 -1.025 0.916 1.00 87.31 87 THR A N 1
ATOM 701 C CA . THR A 1 87 ? -6.119 -1.286 -0.331 1.00 87.31 87 THR A CA 1
ATOM 702 C C . THR A 1 87 ? -7.626 -1.393 -0.078 1.00 87.31 87 THR A C 1
ATOM 704 O O . THR A 1 87 ? -8.074 -1.680 1.032 1.00 87.31 87 THR A O 1
ATOM 707 N N . ASP A 1 88 ? -8.442 -1.179 -1.114 1.00 87.25 88 ASP A N 1
ATOM 708 C CA . ASP A 1 88 ? -9.903 -1.305 -0.985 1.00 87.25 88 ASP A CA 1
ATOM 709 C C . ASP A 1 88 ? -10.326 -2.731 -0.606 1.00 87.25 88 ASP A C 1
ATOM 711 O O . ASP A 1 88 ? -11.250 -2.912 0.185 1.00 87.25 88 ASP A O 1
ATOM 715 N N . THR A 1 89 ? -9.607 -3.738 -1.110 1.00 87.75 89 THR A N 1
ATOM 716 C CA . THR A 1 89 ? -9.828 -5.148 -0.774 1.00 87.75 89 THR A CA 1
ATOM 717 C C . THR A 1 89 ? -9.538 -5.434 0.697 1.00 87.75 89 THR A C 1
ATOM 719 O O . THR A 1 89 ? -10.316 -6.129 1.340 1.00 87.75 89 THR A O 1
ATOM 722 N N . GLU A 1 90 ? -8.458 -4.889 1.261 1.00 87.31 90 GLU A N 1
ATOM 723 C CA . GLU A 1 90 ? -8.156 -5.060 2.689 1.00 87.31 90 GLU A CA 1
ATOM 724 C C . GLU A 1 90 ? -9.218 -4.412 3.572 1.00 87.31 90 GLU A C 1
ATOM 726 O O . GLU A 1 90 ? -9.668 -5.024 4.539 1.00 87.31 90 GLU A O 1
ATOM 731 N N . ILE A 1 91 ? -9.671 -3.205 3.216 1.00 88.50 91 ILE A N 1
ATOM 732 C CA . ILE A 1 91 ? -10.756 -2.539 3.946 1.00 88.50 91 ILE A CA 1
ATOM 733 C C . ILE A 1 91 ? -12.041 -3.369 3.863 1.00 88.50 91 ILE A C 1
ATOM 735 O O . ILE A 1 91 ? -12.737 -3.507 4.870 1.00 88.50 91 ILE A O 1
ATOM 739 N N . GLN A 1 92 ? -12.349 -3.935 2.693 1.00 90.75 92 GLN A N 1
ATOM 740 C CA . GLN A 1 92 ? -13.517 -4.795 2.521 1.00 90.75 92 GLN A CA 1
ATOM 741 C C . GLN A 1 92 ? -13.406 -6.070 3.365 1.00 90.75 92 GLN A C 1
ATOM 743 O O . GLN A 1 92 ? -14.349 -6.393 4.079 1.00 90.75 92 GLN A O 1
ATOM 748 N N . ASN A 1 93 ? -12.247 -6.735 3.373 1.00 90.19 93 ASN A N 1
ATOM 749 C CA . ASN A 1 93 ? -12.019 -7.927 4.193 1.00 90.19 93 ASN A CA 1
ATOM 750 C C . ASN A 1 93 ? -12.191 -7.623 5.690 1.00 90.19 93 ASN A C 1
ATOM 752 O O . ASN A 1 93 ? -12.892 -8.347 6.391 1.00 90.19 93 ASN A O 1
ATOM 756 N N . ILE A 1 94 ? -11.620 -6.513 6.174 1.00 89.25 94 ILE A N 1
ATOM 757 C CA . ILE A 1 94 ? -11.778 -6.084 7.572 1.00 89.25 94 ILE A CA 1
ATOM 758 C C . ILE A 1 94 ? -13.253 -5.778 7.875 1.00 89.25 94 ILE A C 1
ATOM 760 O O . ILE A 1 94 ? -13.754 -6.112 8.949 1.00 89.25 94 ILE A O 1
ATOM 764 N N . LEU A 1 95 ? -13.974 -5.148 6.945 1.00 90.88 95 LEU A N 1
ATOM 765 C CA . LEU A 1 95 ? -15.398 -4.869 7.113 1.00 90.88 95 LEU A CA 1
ATOM 766 C C . LEU A 1 95 ? -16.229 -6.157 7.185 1.00 90.88 95 LEU A C 1
ATOM 768 O O . LEU A 1 95 ? -17.098 -6.262 8.054 1.00 90.88 95 LEU A O 1
ATOM 772 N N . ASP A 1 96 ? -15.937 -7.129 6.323 1.00 90.88 96 ASP A N 1
ATOM 773 C CA . ASP A 1 96 ? -16.623 -8.421 6.276 1.00 90.88 96 ASP A CA 1
ATOM 774 C C . ASP A 1 96 ? -16.360 -9.246 7.547 1.00 90.88 96 ASP A C 1
ATOM 776 O O . ASP A 1 96 ? -17.279 -9.863 8.088 1.00 90.88 96 ASP A O 1
ATOM 780 N N . GLU A 1 97 ? -15.135 -9.202 8.080 1.00 89.88 97 GLU A N 1
ATOM 781 C CA . GLU A 1 97 ? -14.765 -9.873 9.332 1.00 89.88 97 GLU A CA 1
ATOM 782 C C . GLU A 1 97 ? -15.415 -9.233 10.566 1.00 89.88 97 GLU A C 1
ATOM 784 O O . GLU A 1 97 ? -15.850 -9.931 11.485 1.00 89.88 97 GLU A O 1
ATOM 789 N N . GLN A 1 98 ? -15.474 -7.899 10.612 1.00 87.94 98 GLN A N 1
ATOM 790 C CA . GLN A 1 98 ? -15.936 -7.166 11.792 1.00 87.94 98 GLN A CA 1
ATOM 791 C C . GLN A 1 98 ? -17.450 -6.900 11.800 1.00 87.94 98 GLN A C 1
ATOM 793 O O . GLN A 1 98 ? -18.012 -6.565 12.850 1.00 87.94 98 GLN A O 1
ATOM 798 N N . GLY A 1 99 ? -18.113 -6.985 10.641 1.00 83.25 99 GLY A N 1
ATOM 799 C CA . GLY A 1 99 ? -19.561 -6.818 10.456 1.00 83.25 99 GLY A CA 1
ATOM 800 C C . GLY A 1 99 ? -20.114 -5.412 10.738 1.00 83.25 99 GLY A C 1
ATOM 801 O O . GLY A 1 99 ? -21.309 -5.170 10.580 1.00 83.25 99 GLY A O 1
ATOM 802 N N . SER A 1 100 ? -19.272 -4.471 11.174 1.00 87.88 100 SER A N 1
ATOM 803 C CA . SER A 1 100 ? -19.646 -3.096 11.506 1.00 87.88 100 SER A CA 1
ATOM 804 C C . SER A 1 100 ? -18.528 -2.128 11.146 1.00 87.88 100 SER A C 1
ATOM 806 O O . SER A 1 100 ? -17.363 -2.353 11.476 1.00 87.88 100 SER A O 1
ATOM 808 N N . ILE A 1 101 ? -18.906 -0.992 10.556 1.00 86.88 101 ILE A N 1
ATOM 809 C CA . ILE A 1 101 ? -17.993 0.088 10.154 1.00 86.88 101 ILE A CA 1
ATOM 810 C C . ILE A 1 101 ? -17.144 0.570 11.337 1.00 86.88 101 ILE A C 1
ATOM 812 O O . ILE A 1 101 ? -15.951 0.807 11.184 1.00 86.88 101 ILE A O 1
ATOM 816 N N . THR A 1 102 ? -17.730 0.710 12.530 1.00 86.81 102 THR A N 1
ATOM 817 C CA . THR A 1 102 ? -16.997 1.196 13.712 1.00 86.81 102 THR A CA 1
ATOM 818 C C . THR A 1 102 ? -15.925 0.205 14.157 1.00 86.81 102 THR A C 1
ATOM 820 O O . THR A 1 102 ? -14.819 0.614 14.502 1.00 86.81 102 THR A O 1
ATOM 823 N N . ASN A 1 103 ? -16.228 -1.093 14.118 1.00 86.75 103 ASN A N 1
ATOM 824 C CA . ASN A 1 103 ? -15.274 -2.135 14.493 1.00 86.75 103 ASN A CA 1
ATOM 825 C C . ASN A 1 103 ? -14.165 -2.263 13.445 1.00 86.75 103 ASN A C 1
ATOM 827 O O . ASN A 1 103 ? -12.996 -2.350 13.811 1.00 86.75 103 ASN A O 1
ATOM 831 N N . ALA A 1 104 ? -14.514 -2.159 12.160 1.00 88.94 104 ALA A N 1
ATOM 832 C CA . ALA A 1 104 ? -13.540 -2.115 11.077 1.00 88.94 104 ALA A CA 1
ATOM 833 C C . ALA A 1 104 ? -12.568 -0.931 11.231 1.00 88.94 104 ALA A C 1
ATOM 835 O O . ALA A 1 104 ? -11.358 -1.110 11.156 1.00 88.94 104 ALA A O 1
ATOM 836 N N . VAL A 1 105 ? -13.076 0.265 11.554 1.00 88.00 105 VAL A N 1
ATOM 837 C CA . VAL A 1 105 ? -12.243 1.452 11.830 1.00 88.00 105 VAL A CA 1
ATOM 838 C C . VAL A 1 105 ? -11.298 1.221 13.011 1.00 88.00 105 VAL A C 1
ATOM 840 O O . VAL A 1 105 ? -10.133 1.602 12.939 1.00 88.00 105 VAL A O 1
ATOM 843 N N . ILE A 1 106 ? -11.773 0.590 14.088 1.00 87.62 106 ILE A N 1
ATOM 844 C CA . ILE A 1 106 ? -10.943 0.256 15.254 1.00 87.62 106 ILE A CA 1
ATOM 845 C C . ILE A 1 106 ? -9.796 -0.681 14.860 1.00 87.62 106 ILE A C 1
ATOM 847 O O . ILE A 1 106 ? -8.659 -0.435 15.264 1.00 87.62 106 ILE A O 1
ATOM 851 N N . GLU A 1 107 ? -10.072 -1.723 14.075 1.00 88.56 107 GLU A N 1
ATOM 852 C CA . GLU A 1 107 ? -9.031 -2.641 13.603 1.00 88.56 107 GLU A CA 1
ATOM 853 C C . GLU A 1 107 ? -8.040 -1.951 12.661 1.00 88.56 107 GLU A C 1
ATOM 855 O O . GLU A 1 107 ? -6.832 -2.063 12.869 1.00 88.56 107 GLU A O 1
ATOM 860 N N . CYS A 1 108 ? -8.511 -1.128 11.719 1.00 87.50 108 CYS A N 1
ATOM 861 C CA . CYS A 1 108 ? -7.626 -0.321 10.876 1.00 87.50 108 CYS A CA 1
ATOM 862 C C . CYS A 1 108 ? -6.707 0.585 11.715 1.00 87.50 108 CYS A C 1
ATOM 864 O O . CYS A 1 108 ? -5.505 0.646 11.465 1.00 87.50 108 CYS A O 1
ATOM 866 N N . ILE A 1 109 ? -7.235 1.256 12.748 1.00 87.12 109 ILE A N 1
ATOM 867 C CA . ILE A 1 109 ? -6.424 2.101 13.640 1.00 87.12 109 ILE A CA 1
ATOM 868 C C . ILE A 1 109 ? -5.371 1.265 14.378 1.00 87.12 109 ILE A C 1
ATOM 870 O O . ILE A 1 109 ? -4.226 1.700 14.482 1.00 87.12 109 ILE A O 1
ATOM 874 N N . LYS A 1 110 ? -5.715 0.066 14.864 1.00 87.06 110 LYS A N 1
ATOM 875 C CA . LYS A 1 110 ? -4.747 -0.826 15.527 1.00 87.06 110 LYS A CA 1
ATOM 876 C C . LYS A 1 110 ? -3.618 -1.247 14.587 1.00 87.06 110 LYS A C 1
ATOM 878 O O . LYS A 1 110 ? -2.463 -1.232 15.011 1.00 87.06 110 LYS A O 1
ATOM 883 N N . ILE A 1 111 ? -3.936 -1.581 13.336 1.00 86.75 111 ILE A N 1
ATOM 884 C CA . ILE A 1 111 ? -2.934 -1.938 12.322 1.00 86.75 111 ILE A CA 1
ATOM 885 C C . ILE A 1 111 ? -2.007 -0.741 12.058 1.00 86.75 111 ILE A C 1
ATOM 887 O O . ILE A 1 111 ? -0.791 -0.874 12.173 1.00 86.75 111 ILE A O 1
ATOM 891 N N . LEU A 1 112 ? -2.564 0.458 11.850 1.00 86.06 112 LEU A N 1
ATOM 892 C CA . LEU A 1 112 ? -1.765 1.679 11.671 1.00 86.06 112 LEU A CA 1
ATOM 893 C C . LEU A 1 112 ? -0.881 1.992 12.889 1.00 86.06 112 LEU A C 1
ATOM 895 O O . LEU A 1 112 ? 0.254 2.445 12.740 1.00 86.06 112 LEU A O 1
ATOM 899 N N . MET A 1 113 ? -1.380 1.753 14.106 1.00 84.19 113 MET A N 1
ATOM 900 C CA . MET A 1 113 ? -0.590 1.910 15.330 1.00 84.19 113 MET A CA 1
ATOM 901 C C . MET A 1 113 ? 0.572 0.919 15.389 1.00 84.19 113 MET A C 1
ATOM 903 O O . MET A 1 113 ? 1.664 1.297 15.819 1.00 84.19 113 MET A O 1
ATOM 907 N N . PHE A 1 114 ? 0.350 -0.328 14.967 1.00 82.75 114 PHE A N 1
ATOM 908 C CA . PHE A 1 114 ? 1.394 -1.345 14.900 1.00 82.75 114 PHE A CA 1
ATOM 909 C C . PHE A 1 114 ? 2.496 -0.936 13.915 1.00 82.75 114 PHE A C 1
ATOM 911 O O . PHE A 1 114 ? 3.672 -0.938 14.284 1.00 82.75 114 PHE A O 1
ATOM 918 N N . ASP A 1 115 ? 2.142 -0.463 12.723 1.00 78.31 115 ASP A N 1
ATOM 919 C CA . ASP A 1 115 ? 3.133 0.003 11.747 1.00 78.31 115 ASP A CA 1
ATOM 920 C C . ASP A 1 115 ? 3.900 1.242 12.228 1.00 78.31 115 ASP A C 1
ATOM 922 O O . ASP A 1 115 ? 5.131 1.289 12.143 1.00 78.31 115 ASP A O 1
ATOM 926 N N . ALA A 1 116 ? 3.201 2.211 12.829 1.00 76.62 116 ALA A N 1
ATOM 927 C CA . ALA A 1 116 ? 3.836 3.381 13.435 1.00 76.62 116 ALA A CA 1
ATOM 928 C C . ALA A 1 116 ? 4.796 3.000 14.580 1.00 76.62 116 ALA A C 1
ATOM 930 O O . ALA A 1 116 ? 5.814 3.666 14.775 1.00 76.62 116 ALA A O 1
ATOM 931 N N . SER A 1 117 ? 4.496 1.929 15.326 1.00 75.06 117 SER A N 1
ATOM 932 C CA . SER A 1 117 ? 5.371 1.420 16.390 1.00 75.06 117 SER A CA 1
ATOM 933 C C . SER A 1 117 ? 6.634 0.749 15.845 1.00 75.06 117 SER A C 1
ATOM 935 O O . SER A 1 117 ? 7.716 0.973 16.376 1.00 75.06 117 SER A O 1
ATOM 937 N N . ARG A 1 118 ? 6.552 0.027 14.718 1.00 69.25 118 ARG A N 1
ATOM 938 C CA . ARG A 1 118 ? 7.738 -0.579 14.083 1.00 69.25 118 ARG A CA 1
ATOM 939 C C . ARG A 1 118 ? 8.752 0.463 13.615 1.00 69.25 118 ARG A C 1
ATOM 941 O O . ARG A 1 118 ? 9.950 0.203 13.642 1.00 69.25 118 ARG A O 1
ATOM 948 N N . GLN A 1 119 ? 8.290 1.644 13.204 1.00 62.16 119 GLN A N 1
ATOM 949 C CA . GLN A 1 119 ? 9.172 2.754 12.823 1.00 62.16 119 GLN A CA 1
ATOM 950 C C . GLN A 1 119 ? 9.892 3.389 14.026 1.00 62.16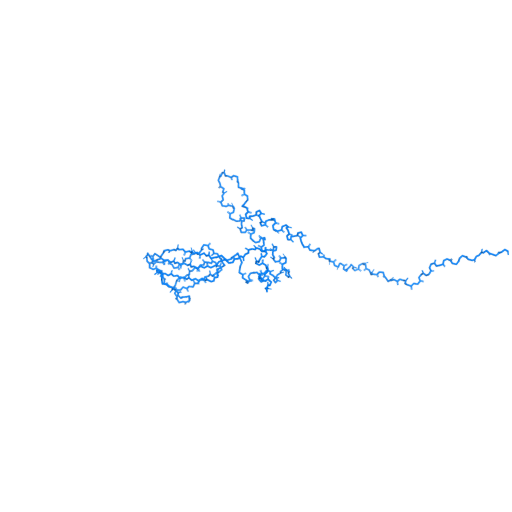 119 GLN A C 1
ATOM 952 O O . GLN A 1 119 ? 10.895 4.079 13.849 1.00 62.16 119 GLN A O 1
ATOM 957 N N . PHE A 1 120 ? 9.398 3.161 15.244 1.00 57.91 120 PHE A N 1
ATOM 958 C CA . PHE A 1 120 ? 9.937 3.727 16.476 1.00 57.91 120 PHE A CA 1
ATOM 959 C C . PHE A 1 120 ? 11.142 2.950 17.023 1.00 57.91 120 PHE A C 1
ATOM 961 O O . PHE A 1 120 ? 12.101 3.560 17.494 1.00 57.91 120 PHE A O 1
ATOM 968 N N . ASP A 1 121 ? 11.135 1.620 16.892 1.00 55.09 121 ASP A N 1
ATOM 969 C CA . ASP A 1 121 ? 12.165 0.736 17.461 1.00 55.09 121 ASP A CA 1
ATOM 970 C C . ASP A 1 121 ? 13.554 0.864 16.797 1.00 55.09 121 ASP A C 1
ATOM 972 O O . ASP A 1 121 ? 14.525 0.283 17.278 1.00 55.09 121 ASP A O 1
ATOM 976 N N . TYR A 1 122 ? 13.705 1.655 15.723 1.00 52.62 122 TYR A N 1
ATOM 977 C CA . TYR A 1 122 ? 14.982 1.800 15.005 1.00 52.62 122 TYR A CA 1
ATOM 978 C C . TYR A 1 122 ? 15.910 2.912 15.537 1.00 52.62 122 TYR A C 1
ATOM 980 O O . TYR A 1 122 ? 16.970 3.168 14.966 1.00 52.62 122 TYR A O 1
ATOM 988 N N . ARG A 1 123 ? 15.553 3.591 16.634 1.00 52.44 123 ARG A N 1
ATOM 989 C CA . ARG A 1 123 ? 16.407 4.615 17.264 1.00 52.44 123 ARG A CA 1
ATOM 990 C C . ARG A 1 123 ? 16.767 4.229 18.695 1.00 52.44 123 ARG A C 1
ATOM 992 O O . ARG A 1 123 ? 16.143 4.707 19.632 1.00 52.44 123 ARG A O 1
ATOM 999 N N . ILE A 1 124 ? 17.799 3.400 18.872 1.00 51.62 124 ILE A N 1
ATOM 1000 C CA . ILE A 1 124 ? 18.416 3.184 20.190 1.00 51.62 124 ILE A CA 1
ATOM 1001 C C . ILE A 1 124 ? 19.938 3.227 20.067 1.00 51.62 124 ILE A C 1
ATOM 1003 O O . ILE A 1 124 ? 20.560 2.309 19.537 1.00 51.62 124 ILE A O 1
ATOM 1007 N N . ALA A 1 125 ? 20.513 4.296 20.619 1.00 52.72 125 ALA A N 1
ATOM 1008 C CA . ALA A 1 125 ? 21.840 4.247 21.220 1.00 52.72 125 ALA A CA 1
ATOM 1009 C C . ALA A 1 125 ? 21.991 5.215 22.408 1.00 52.72 125 ALA A C 1
ATOM 1011 O O . ALA A 1 125 ? 22.746 4.859 23.298 1.00 52.72 125 ALA A O 1
ATOM 1012 N N . ASP A 1 126 ? 21.288 6.364 22.485 1.00 54.62 126 ASP A N 1
ATOM 1013 C CA . ASP A 1 126 ? 21.391 7.229 23.689 1.00 54.62 126 ASP A CA 1
ATOM 1014 C C . ASP A 1 126 ? 20.349 8.372 23.847 1.00 54.62 126 ASP A C 1
ATOM 1016 O O . ASP A 1 126 ? 20.581 9.318 24.596 1.00 54.62 126 ASP A O 1
ATOM 1020 N N . GLU A 1 127 ? 19.184 8.337 23.183 1.00 55.47 127 GLU A N 1
ATOM 1021 C CA . GLU A 1 127 ? 18.170 9.407 23.311 1.00 55.47 127 GLU A CA 1
ATOM 1022 C C . GLU A 1 127 ? 16.831 8.892 23.857 1.00 55.47 127 GLU A C 1
ATOM 1024 O O . GLU A 1 127 ? 16.375 7.802 23.514 1.00 55.47 127 GLU A O 1
ATOM 1029 N N . GLU A 1 128 ? 16.197 9.699 24.713 1.00 56.91 128 GLU A N 1
ATOM 1030 C CA . GLU A 1 128 ? 14.862 9.484 25.274 1.00 56.91 128 GLU A CA 1
ATOM 1031 C C . GLU A 1 128 ? 13.836 9.307 24.145 1.00 56.91 128 GLU A C 1
ATOM 1033 O O . GLU A 1 128 ? 13.426 10.259 23.473 1.00 56.91 128 GLU A O 1
ATOM 1038 N N . VAL A 1 129 ? 13.429 8.061 23.899 1.00 57.09 129 VAL A N 1
ATOM 1039 C CA . VAL A 1 129 ? 12.538 7.755 22.783 1.00 57.09 129 VAL A CA 1
ATOM 1040 C C . VAL A 1 129 ? 11.118 8.193 23.162 1.00 57.09 129 VAL A C 1
ATOM 1042 O O . VAL A 1 129 ? 10.435 7.562 23.969 1.00 57.09 129 VAL A O 1
ATOM 1045 N N . THR A 1 130 ? 10.658 9.308 22.588 1.00 64.81 130 THR A N 1
ATOM 1046 C CA . THR A 1 130 ? 9.294 9.829 22.779 1.00 64.81 130 THR A CA 1
ATOM 1047 C C . THR A 1 130 ? 8.387 9.334 21.655 1.00 64.81 130 THR A C 1
ATOM 1049 O O . THR A 1 130 ? 8.695 9.643 20.503 1.00 64.81 130 THR A O 1
ATOM 1052 N N . PRO A 1 131 ? 7.258 8.642 21.928 1.00 63.66 131 PRO A N 1
ATOM 1053 C CA . PRO A 1 131 ? 6.390 8.103 20.882 1.00 63.66 131 PRO A CA 1
ATOM 1054 C C . PRO A 1 131 ? 6.008 9.185 19.877 1.00 63.66 131 PRO A C 1
ATOM 1056 O O . PRO A 1 131 ? 5.692 10.318 20.266 1.00 63.66 131 PRO A O 1
ATOM 1059 N N . SER A 1 132 ? 6.039 8.821 18.593 1.00 70.75 132 SER A N 1
ATOM 1060 C CA . SER A 1 132 ? 5.737 9.749 17.508 1.00 70.75 132 SER A CA 1
ATOM 1061 C C . SER A 1 132 ? 4.373 10.404 17.736 1.00 70.75 132 SER A C 1
ATOM 1063 O O . SER A 1 132 ? 3.438 9.790 18.262 1.00 70.75 132 SER A O 1
ATOM 1065 N N . GLN A 1 133 ? 4.239 11.669 17.334 1.00 73.19 133 GLN A N 1
ATOM 1066 C CA . GLN A 1 133 ? 2.958 12.374 17.422 1.00 73.19 133 GLN A CA 1
ATOM 1067 C C . GLN A 1 133 ? 1.848 11.605 16.681 1.00 73.19 133 GLN A C 1
ATOM 1069 O O . GLN A 1 133 ? 0.702 11.607 17.114 1.00 73.19 133 GLN A O 1
ATOM 1074 N N . ILE A 1 134 ? 2.211 10.875 15.621 1.00 73.00 134 ILE A N 1
ATOM 1075 C CA . ILE A 1 134 ? 1.322 9.981 14.871 1.00 73.00 134 ILE A CA 1
ATOM 1076 C C . ILE A 1 134 ? 0.768 8.875 15.777 1.00 73.00 134 ILE A C 1
ATOM 1078 O O . ILE A 1 134 ? -0.445 8.692 15.835 1.00 73.00 134 ILE A O 1
ATOM 1082 N N . PHE A 1 135 ? 1.621 8.181 16.537 1.00 79.88 135 PHE A N 1
ATOM 1083 C CA . PHE A 1 135 ? 1.178 7.127 17.452 1.00 79.88 135 PHE A CA 1
ATOM 1084 C C . PHE A 1 135 ? 0.255 7.666 18.555 1.00 79.88 135 PHE A C 1
ATOM 1086 O O . PHE A 1 135 ? -0.757 7.041 18.876 1.00 79.88 135 PHE A O 1
ATOM 1093 N N . LYS A 1 136 ? 0.568 8.846 19.112 1.00 81.06 136 LYS A N 1
ATOM 1094 C CA . LYS A 1 136 ? -0.289 9.510 20.111 1.00 81.06 136 LYS A CA 1
ATOM 1095 C C . LYS A 1 136 ? -1.671 9.829 19.534 1.00 81.06 136 LYS A C 1
ATOM 1097 O O . LYS A 1 136 ? -2.672 9.448 20.134 1.00 81.06 136 LYS A O 1
ATOM 1102 N N . ASN A 1 137 ? -1.716 10.426 18.343 1.00 80.62 137 ASN A N 1
ATOM 1103 C CA . ASN A 1 137 ? -2.967 10.761 17.663 1.00 80.62 137 ASN A CA 1
ATOM 1104 C C . ASN A 1 137 ? -3.805 9.505 17.360 1.00 80.62 137 ASN A C 1
ATOM 1106 O O . ASN A 1 137 ? -5.008 9.490 17.611 1.00 80.62 137 ASN A O 1
ATOM 1110 N N . LEU A 1 138 ? -3.180 8.426 16.872 1.00 82.69 138 LEU A N 1
ATOM 1111 C CA . LEU A 1 138 ? -3.878 7.164 16.599 1.00 82.69 138 LEU A CA 1
ATOM 1112 C C . LEU A 1 138 ? -4.437 6.528 17.878 1.00 82.69 138 LEU A C 1
ATOM 1114 O O . LEU A 1 138 ? -5.561 6.026 17.881 1.00 82.69 138 LEU A O 1
ATOM 1118 N N . LYS A 1 139 ? -3.690 6.598 18.986 1.00 85.44 139 LYS A N 1
ATOM 1119 C CA . LYS A 1 139 ? -4.155 6.125 20.293 1.00 85.44 139 LYS A CA 1
ATOM 1120 C C . LYS A 1 139 ? -5.377 6.910 20.779 1.00 85.44 139 LYS A C 1
ATOM 1122 O O . LYS A 1 139 ? -6.326 6.305 21.266 1.00 85.44 139 LYS A O 1
ATOM 1127 N N . GLU A 1 140 ? -5.376 8.232 20.633 1.00 85.25 140 GLU A N 1
ATOM 1128 C CA . GLU A 1 140 ? -6.529 9.073 20.986 1.00 85.25 140 GLU A CA 1
ATOM 1129 C C . GLU A 1 140 ? -7.758 8.745 20.124 1.00 85.25 140 GLU A C 1
ATOM 1131 O O . GLU A 1 140 ? -8.862 8.595 20.653 1.00 85.25 140 GLU A O 1
ATOM 1136 N N . MET A 1 141 ? -7.568 8.542 18.814 1.00 80.81 141 MET A N 1
ATOM 1137 C CA . MET A 1 141 ? -8.643 8.104 17.917 1.00 80.81 141 MET A CA 1
ATOM 1138 C C . MET A 1 141 ? -9.210 6.739 18.325 1.00 80.81 141 MET A C 1
ATOM 1140 O O . MET A 1 141 ? -10.429 6.562 18.338 1.00 80.81 141 MET A O 1
ATOM 1144 N N . LEU A 1 142 ? -8.352 5.783 18.694 1.00 86.44 142 LEU A N 1
ATOM 1145 C CA . LEU A 1 142 ? -8.776 4.458 19.148 1.00 86.44 142 LEU A CA 1
ATOM 1146 C C . LEU A 1 142 ? -9.698 4.545 20.375 1.00 86.44 142 LEU A C 1
ATOM 1148 O O . LEU A 1 142 ? -10.746 3.898 20.409 1.00 86.44 142 LEU A O 1
ATOM 1152 N N . GLU A 1 143 ? -9.326 5.347 21.373 1.00 86.19 143 GLU A N 1
ATOM 1153 C CA . GLU A 1 143 ? -10.111 5.513 22.603 1.00 86.19 143 GLU A CA 1
ATOM 1154 C C . GLU A 1 143 ? -11.451 6.228 22.348 1.00 86.19 143 GLU A C 1
ATOM 1156 O O . GLU A 1 143 ? -12.482 5.858 22.924 1.00 86.19 143 GLU A O 1
ATOM 1161 N N . LEU A 1 144 ? -11.486 7.180 21.410 1.00 83.56 144 LEU A N 1
ATOM 1162 C CA . LEU A 1 144 ? -12.731 7.814 20.967 1.00 83.56 144 LEU A CA 1
ATOM 1163 C C . LEU A 1 144 ? -13.702 6.799 20.334 1.00 83.56 144 LEU A C 1
ATOM 1165 O O . LEU A 1 144 ? -14.896 6.796 20.643 1.00 83.56 144 LEU A O 1
ATOM 1169 N N . TYR A 1 145 ? -13.207 5.908 19.472 1.00 82.69 145 TYR A N 1
ATOM 1170 C CA . TYR A 1 145 ? -14.063 4.915 18.817 1.00 82.69 145 TYR A CA 1
ATOM 1171 C C . TYR A 1 145 ? -14.510 3.793 19.758 1.00 82.69 145 TYR A C 1
ATOM 1173 O O . TYR A 1 145 ? -15.657 3.356 19.666 1.00 82.69 145 TYR A O 1
ATOM 1181 N N . LYS A 1 146 ? -13.660 3.374 20.705 1.00 83.31 146 LYS A N 1
ATOM 1182 C CA . LYS A 1 146 ? -14.045 2.411 21.750 1.00 83.31 146 LYS A CA 1
ATOM 1183 C C . LYS A 1 146 ? -15.135 2.958 22.667 1.00 83.31 146 LYS A C 1
ATOM 1185 O O . LYS A 1 146 ? -16.101 2.258 22.939 1.00 83.31 146 LYS A O 1
ATOM 1190 N N . SER A 1 147 ? -15.004 4.205 23.121 1.00 78.00 147 SER A N 1
ATOM 1191 C CA . SER A 1 147 ? -16.013 4.837 23.988 1.00 78.00 147 SER A CA 1
ATOM 1192 C C . SER A 1 147 ? -17.349 5.087 23.277 1.00 78.00 147 SER A C 1
ATOM 1194 O O . SER A 1 147 ? -18.386 5.162 23.930 1.00 78.00 147 SER A O 1
ATOM 1196 N N . SER A 1 148 ? -17.334 5.159 21.944 1.00 68.62 148 SER A N 1
ATOM 1197 C CA . SER A 1 148 ? -18.529 5.300 21.105 1.00 68.62 148 SER A CA 1
ATOM 1198 C C . SER A 1 148 ? -19.218 3.968 20.773 1.00 68.62 148 SER A C 1
ATOM 1200 O O . SER A 1 148 ? -20.275 3.981 20.137 1.00 68.62 148 SER A O 1
ATOM 1202 N N . GLN A 1 149 ? -18.653 2.816 21.163 1.00 64.31 149 GLN A N 1
ATOM 1203 C CA . GLN A 1 149 ? -19.348 1.536 21.030 1.00 64.31 149 GLN A CA 1
ATOM 1204 C C . GLN A 1 149 ? -20.548 1.511 21.982 1.00 64.31 149 GLN A C 1
ATOM 1206 O O . GLN A 1 149 ? -20.411 1.638 23.198 1.00 64.31 149 GLN A O 1
ATOM 1211 N N . THR A 1 150 ? -21.745 1.324 21.431 1.00 52.31 150 THR A N 1
ATOM 1212 C CA . THR A 1 150 ? -22.918 0.989 22.233 1.00 52.31 150 THR A CA 1
ATOM 1213 C C . THR A 1 150 ? -22.717 -0.410 22.821 1.00 52.31 150 THR A C 1
ATOM 1215 O O . THR A 1 150 ? -22.318 -1.320 22.091 1.00 52.31 150 THR A O 1
ATOM 1218 N N . PRO A 1 151 ? -22.952 -0.616 24.130 1.00 49.97 151 PRO A N 1
ATOM 1219 C CA . PRO A 1 151 ? -22.816 -1.936 24.722 1.00 49.97 151 PRO A CA 1
ATOM 1220 C C . PRO A 1 151 ? -23.802 -2.882 24.043 1.00 49.97 151 PRO A C 1
ATOM 1222 O O . PRO A 1 151 ? -25.008 -2.629 24.008 1.00 49.97 151 PRO A O 1
ATOM 1225 N N . THR A 1 152 ? -23.291 -3.980 23.498 1.00 45.94 152 THR A N 1
ATOM 1226 C CA . THR A 1 152 ? -24.120 -5.049 22.954 1.00 45.94 152 THR A CA 1
ATOM 1227 C C . THR A 1 152 ? -24.964 -5.610 24.098 1.00 45.94 152 THR A C 1
ATOM 1229 O O . THR A 1 152 ? -24.429 -6.217 25.028 1.00 45.94 152 THR A O 1
ATOM 1232 N N . ILE A 1 153 ? -26.282 -5.398 24.064 1.00 48.41 153 ILE A N 1
ATOM 1233 C CA . ILE A 1 153 ? -27.202 -6.068 24.987 1.00 48.41 153 ILE A CA 1
ATOM 1234 C C . ILE A 1 153 ? -27.197 -7.545 24.597 1.00 48.41 153 ILE A C 1
ATOM 1236 O O . ILE A 1 153 ? -27.868 -7.965 23.656 1.00 48.41 153 ILE A O 1
ATOM 1240 N N . ILE A 1 154 ? -26.393 -8.344 25.294 1.00 50.31 154 ILE A N 1
ATOM 1241 C CA . ILE A 1 154 ? -26.463 -9.796 25.185 1.00 50.31 154 ILE A CA 1
ATOM 1242 C C . ILE A 1 154 ? -27.752 -10.201 25.899 1.00 50.31 154 ILE A C 1
ATOM 1244 O O . ILE A 1 154 ? -27.784 -10.256 27.130 1.00 50.31 154 ILE A O 1
ATOM 1248 N N . ASN A 1 155 ? -28.814 -10.482 25.140 1.00 51.69 155 ASN A N 1
ATOM 1249 C CA . ASN A 1 155 ? -29.985 -11.176 25.671 1.00 51.69 155 ASN A CA 1
ATOM 1250 C C . ASN A 1 155 ? -29.544 -12.579 26.097 1.00 51.69 155 ASN A C 1
ATOM 1252 O O . ASN A 1 155 ? -29.547 -13.524 25.309 1.00 51.69 155 ASN A O 1
ATOM 1256 N N . ARG A 1 156 ? -29.113 -12.716 27.354 1.00 53.47 156 ARG A N 1
ATOM 1257 C CA . ARG A 1 156 ? -28.921 -14.022 27.975 1.00 53.47 156 ARG A CA 1
ATOM 1258 C C . ARG A 1 156 ? -30.311 -14.604 28.192 1.00 53.47 156 ARG A C 1
ATOM 1260 O O . ARG A 1 156 ? -30.965 -14.280 29.178 1.00 53.47 156 ARG A O 1
ATOM 1267 N N . ILE A 1 157 ? -30.758 -15.452 27.271 1.00 58.44 157 ILE A N 1
ATOM 1268 C CA . ILE A 1 157 ? -31.864 -16.369 27.543 1.00 58.44 157 ILE A CA 1
ATOM 1269 C C . ILE A 1 157 ? -31.315 -17.340 28.594 1.00 58.44 157 ILE A C 1
ATOM 1271 O O . ILE A 1 157 ? -30.600 -18.283 28.271 1.00 58.44 157 ILE A O 1
ATOM 1275 N N . ASN A 1 158 ? -31.508 -17.021 29.872 1.00 57.94 158 ASN A N 1
ATOM 1276 C CA . ASN A 1 158 ? -31.095 -17.897 30.955 1.00 57.94 158 ASN A CA 1
ATOM 1277 C C . ASN A 1 158 ? -32.125 -19.023 31.043 1.00 57.94 158 ASN A C 1
ATOM 1279 O O . ASN A 1 158 ? -33.278 -18.767 31.369 1.00 57.94 158 ASN A O 1
ATOM 1283 N N . GLU A 1 159 ? -31.710 -20.258 30.767 1.00 59.75 159 GLU A N 1
ATOM 1284 C CA . GLU A 1 159 ? -32.570 -21.449 30.803 1.00 59.75 159 GLU A CA 1
ATOM 1285 C C . GLU A 1 159 ? -33.223 -21.668 32.187 1.00 59.75 159 GLU A C 1
ATOM 1287 O O . GLU A 1 159 ? -34.266 -22.309 32.301 1.00 59.75 159 GLU A O 1
ATOM 1292 N N . HIS A 1 160 ? -32.651 -21.074 33.243 1.00 61.53 160 HIS A N 1
ATOM 1293 C CA . HIS A 1 160 ? -33.192 -21.102 34.603 1.00 61.53 160 HIS A CA 1
ATOM 1294 C C . HIS A 1 160 ? -34.173 -19.968 34.929 1.00 61.53 160 HIS A C 1
ATOM 1296 O O . HIS A 1 160 ? -34.829 -20.025 35.967 1.00 61.53 160 HIS A O 1
ATOM 1302 N N . TYR A 1 161 ? -34.291 -18.950 34.075 1.00 56.88 161 TYR A N 1
ATOM 1303 C CA . TYR A 1 161 ? -35.316 -17.916 34.200 1.00 56.88 161 TYR A CA 1
ATOM 1304 C C . TYR A 1 161 ? -36.412 -18.200 33.184 1.00 56.88 161 TYR A C 1
ATOM 1306 O O . TYR A 1 161 ? -36.353 -17.766 32.034 1.00 56.88 161 TYR A O 1
ATOM 1314 N N . LYS A 1 162 ? -37.445 -18.919 33.624 1.00 60.34 162 LYS A N 1
ATOM 1315 C CA . LYS A 1 162 ? -38.727 -18.842 32.930 1.00 60.34 162 LYS A CA 1
ATOM 1316 C C . LYS A 1 162 ? -39.286 -17.435 33.165 1.00 60.34 162 LYS A C 1
ATOM 1318 O O . LYS A 1 162 ? -39.266 -16.993 34.317 1.00 60.34 162 LYS A O 1
ATOM 1323 N N . PRO A 1 163 ? -39.743 -16.718 32.124 1.00 58.53 163 PRO A N 1
ATOM 1324 C CA . PRO A 1 163 ? -40.547 -15.527 32.344 1.00 58.53 163 PRO A CA 1
ATOM 1325 C C . PRO A 1 163 ? -41.719 -15.925 33.243 1.00 58.53 163 PRO A C 1
ATOM 1327 O O . PRO A 1 163 ? -42.321 -16.982 33.045 1.00 58.53 163 PRO A O 1
ATOM 1330 N N . THR A 1 164 ? -41.963 -15.135 34.284 1.00 60.31 164 THR A N 1
ATOM 1331 C CA . THR A 1 164 ? -43.145 -15.288 35.127 1.00 60.31 164 THR A CA 1
ATOM 1332 C C . THR A 1 164 ? -44.366 -15.221 34.223 1.00 60.31 164 THR A C 1
ATOM 1334 O O . THR A 1 164 ? -44.533 -14.246 33.497 1.00 60.31 164 THR A O 1
ATOM 1337 N N . GLU A 1 165 ? -45.174 -16.279 34.219 1.00 60.28 165 GLU A N 1
ATOM 1338 C CA . GLU A 1 165 ? -46.540 -16.179 33.720 1.00 60.28 165 GLU A CA 1
ATOM 1339 C C . GLU A 1 165 ? -47.244 -15.185 34.642 1.00 60.28 165 GLU A C 1
ATOM 1341 O O . GLU A 1 165 ? -47.270 -15.386 35.859 1.00 60.28 165 GLU A O 1
ATOM 1346 N N . ASP A 1 166 ? -47.718 -14.076 34.077 1.00 58.53 166 ASP A N 1
ATOM 1347 C CA . ASP A 1 166 ? -48.586 -13.154 34.792 1.00 58.53 166 ASP A CA 1
ATOM 1348 C C . ASP A 1 166 ? -49.830 -13.950 35.203 1.00 58.53 166 ASP A C 1
ATOM 1350 O O . ASP A 1 166 ? -50.645 -14.349 34.369 1.00 58.53 166 ASP A O 1
ATOM 1354 N N . LEU A 1 167 ? -49.932 -14.260 36.497 1.00 58.31 167 LEU A N 1
ATOM 1355 C CA . LEU A 1 167 ? -51.156 -14.770 37.097 1.00 58.31 167 LEU A CA 1
ATOM 1356 C C . LEU A 1 167 ? -52.127 -13.591 37.200 1.00 58.31 167 LEU A C 1
ATOM 1358 O O . LEU A 1 167 ? -52.291 -12.986 38.259 1.00 58.31 167 LEU A O 1
ATOM 1362 N N . ASP A 1 168 ? -52.735 -13.243 36.069 1.00 59.03 168 ASP A N 1
ATOM 1363 C CA . ASP A 1 168 ? -53.934 -12.414 36.008 1.00 59.03 168 ASP A CA 1
ATOM 1364 C C . ASP A 1 168 ? -55.091 -13.194 36.661 1.00 59.03 168 ASP A C 1
ATOM 1366 O O . ASP A 1 168 ? -55.860 -13.815 35.937 1.00 59.03 168 ASP A O 1
ATOM 1370 N N . ASP A 1 169 ? -55.162 -13.262 38.002 1.00 59.44 169 ASP A N 1
ATOM 1371 C CA . ASP A 1 169 ? -56.439 -13.392 38.750 1.00 59.44 169 ASP A CA 1
ATOM 1372 C C . ASP A 1 169 ? -56.347 -13.498 40.291 1.00 59.44 169 ASP A C 1
ATOM 1374 O O . ASP A 1 169 ? -57.336 -13.846 40.939 1.00 59.44 169 ASP A O 1
ATOM 1378 N N . ASP A 1 170 ? -55.231 -13.155 40.945 1.00 56.25 170 ASP A N 1
ATOM 1379 C CA . ASP A 1 170 ? -55.263 -13.016 42.412 1.00 56.25 170 ASP A CA 1
ATOM 1380 C C . ASP A 1 170 ? -55.879 -11.658 42.806 1.00 56.25 170 ASP A C 1
ATOM 1382 O O . ASP A 1 170 ? -55.192 -10.683 43.124 1.00 56.25 170 ASP A O 1
ATOM 1386 N N . ASP A 1 171 ? -57.213 -11.595 42.767 1.00 60.62 171 ASP A N 1
ATOM 1387 C CA . ASP A 1 171 ? -58.019 -10.521 43.349 1.00 60.62 171 ASP A CA 1
ATOM 1388 C C . ASP A 1 171 ? -57.785 -10.466 44.872 1.00 60.62 171 ASP A C 1
ATOM 1390 O O . ASP A 1 171 ? -58.400 -11.174 45.671 1.00 60.62 171 ASP A O 1
ATOM 1394 N N . LEU A 1 172 ? -56.849 -9.607 45.282 1.00 60.56 172 LEU A N 1
ATOM 1395 C CA . LEU A 1 172 ? -56.483 -9.350 46.677 1.00 60.56 172 LEU A CA 1
ATOM 1396 C C . LEU A 1 172 ? -57.478 -8.428 47.410 1.00 60.56 172 LEU A C 1
ATOM 1398 O O . LEU A 1 172 ? -57.123 -7.827 48.435 1.00 60.56 172 LEU A O 1
ATOM 1402 N N . THR A 1 173 ? -58.720 -8.285 46.938 1.00 62.41 173 THR A N 1
ATOM 1403 C CA . THR A 1 173 ? -59.736 -7.552 47.699 1.00 62.41 173 THR A CA 1
ATOM 1404 C C . THR A 1 173 ? -60.153 -8.346 48.943 1.00 62.41 173 THR A C 1
ATOM 1406 O O . THR A 1 173 ? -60.945 -9.284 48.928 1.00 62.41 173 THR A O 1
ATOM 1409 N N . ARG A 1 174 ? -59.592 -7.949 50.090 1.00 52.53 174 ARG A N 1
ATOM 1410 C CA . ARG A 1 174 ? -60.054 -8.352 51.424 1.00 52.53 174 ARG A CA 1
ATOM 1411 C C . ARG A 1 174 ? -61.523 -7.940 51.601 1.00 52.53 174 ARG A C 1
ATOM 1413 O O . ARG A 1 174 ? -61.803 -6.803 51.976 1.00 52.53 174 ARG A O 1
ATOM 1420 N N . ILE A 1 175 ? -62.453 -8.867 51.380 1.00 58.22 175 ILE A N 1
ATOM 1421 C CA . ILE A 1 175 ? -63.802 -8.794 51.950 1.00 58.22 175 ILE A CA 1
ATOM 1422 C C . ILE A 1 175 ? -63.668 -9.114 53.442 1.00 58.22 175 ILE A C 1
ATOM 1424 O O . ILE A 1 175 ? -63.618 -10.265 53.868 1.00 58.22 175 ILE A O 1
ATOM 1428 N N . ASP A 1 176 ? -63.518 -8.053 54.228 1.00 61.28 176 ASP A N 1
ATOM 1429 C CA . ASP A 1 176 ? -63.695 -8.057 55.674 1.00 61.28 176 ASP A CA 1
ATOM 1430 C C . ASP A 1 176 ? -65.165 -7.710 55.950 1.00 61.28 176 ASP A C 1
ATOM 1432 O O . ASP A 1 176 ? -65.553 -6.543 55.993 1.00 61.28 176 ASP A O 1
ATOM 1436 N N . THR A 1 177 ? -66.021 -8.728 56.044 1.00 57.41 177 THR A N 1
ATOM 1437 C CA . THR A 1 177 ? -67.406 -8.572 56.511 1.00 57.41 177 THR A CA 1
ATOM 1438 C C . THR A 1 177 ? -67.690 -9.615 57.576 1.00 57.41 177 THR A C 1
ATOM 1440 O O . THR A 1 177 ? -68.058 -10.751 57.279 1.00 57.41 177 THR A O 1
ATOM 1443 N N . GLY A 1 178 ? -67.491 -9.210 58.826 1.00 56.31 178 GLY A N 1
ATOM 1444 C CA . GLY A 1 178 ? -67.792 -9.995 60.016 1.00 56.31 178 GLY A CA 1
ATOM 1445 C C . GLY A 1 178 ? -68.013 -9.101 61.232 1.00 56.31 178 GLY A C 1
ATOM 1446 O O . GLY A 1 178 ? -67.377 -9.304 62.260 1.00 56.31 178 GLY A O 1
ATOM 1447 N N . LEU A 1 179 ? -68.877 -8.092 61.097 1.00 53.81 179 LEU A N 1
ATOM 1448 C CA . LEU A 1 179 ? -69.440 -7.323 62.209 1.00 53.81 179 LEU A CA 1
ATOM 1449 C C . LEU A 1 179 ? -70.949 -7.204 61.976 1.00 53.81 179 LEU A C 1
ATOM 1451 O O . LEU A 1 179 ? -71.401 -6.324 61.250 1.00 53.81 179 LEU A O 1
ATOM 1455 N N . GLU A 1 180 ? -71.703 -8.117 62.578 1.00 52.16 180 GLU A N 1
ATOM 1456 C CA . GLU A 1 180 ? -73.117 -7.912 62.891 1.00 52.16 180 GLU A CA 1
ATOM 1457 C C . GLU A 1 180 ? -73.297 -8.144 64.397 1.00 52.16 180 GLU A C 1
ATOM 1459 O O . GLU A 1 180 ? -72.716 -9.081 64.956 1.00 52.16 180 GLU A O 1
ATOM 1464 N N . ASP A 1 181 ? -74.028 -7.211 65.013 1.00 52.25 181 ASP A N 1
ATOM 1465 C CA . ASP A 1 181 ? -74.397 -7.118 66.432 1.00 52.25 181 ASP A CA 1
ATOM 1466 C C . ASP A 1 181 ? -75.328 -8.250 66.909 1.00 52.25 181 ASP A C 1
ATOM 1468 O O . ASP A 1 181 ? -76.182 -8.712 66.114 1.00 52.25 181 ASP A O 1
#

Foldseek 3Di:
DDLLVVLCVLLVWDWDKDKDKDFFQQPDFKDADPDAQWDPKWKDKLNHTDDDPPQWDADRGRRMIGGPGTRHGGIMIMMITIHTPDDSVVLVVLCVVQVDSLSSSLVSLVVVLVVQVVVQVPDDDDDDRDRDPSNVVSVVSNVVSVVPDDPPPPPPPPPPDDPDDPPPPPPPPPPPDDDDD

Radius of gyration: 30.87 Å; chains: 1; bounding box: 98×34×89 Å